Protein AF-A0A383F4S1-F1 (afdb_monomer)

Secondary structure (DSSP, 8-state):
----HHHHHHHHHHHHTS-GGG-BPTTSS-B--------HHHHHHH-HHHHHHGGGHHHHHHHHEEEEEEEEEE-SSHHHHHTTTGGGGSS--HHHHHHHHHHHHHHHHHHTTS--SEEEEEEEEPP-

pLDDT: mean 90.23, std 9.51, range [59.41, 97.88]

Sequence (128 aa):
MQYSKTQIQEVNKALALIPKQYRKRFKTLQLKNRFYGSGIIRMKLADPSECVDSKSILPSLHTHFTTIVEKPYGGNILMNVLKDISHHFIELNTTKEKILNNLFLFEDNYLKSNSSDFVFGIYEKRDL

Radius of gyration: 17.66 Å; Cα contacts (8 Å, |Δi|>4): 131; chains: 1; bounding box: 44×25×52 Å

Foldseek 3Di:
DDADPVLQVLLLVLLVLDPQVLQQFPPDNDGPNGDDDDDPVVVCVVDVPPPPCPVCVVVVLVVFWAWPDKDAPAPSHPCRSCVRRVVSPPDDDPVSVVSVVVSVVSRVVVVVPDGGPDMDTDTHGDDD

Structure (mmCIF, N/CA/C/O backbone):
data_AF-A0A383F4S1-F1
#
_entry.id   AF-A0A383F4S1-F1
#
loop_
_atom_site.group_PDB
_atom_site.id
_atom_site.type_symbol
_atom_site.label_atom_id
_atom_site.label_alt_id
_atom_site.label_comp_id
_atom_site.label_asym_id
_atom_site.label_entity_id
_atom_site.label_seq_id
_atom_site.pdbx_PDB_ins_code
_atom_site.Cartn_x
_atom_site.Cartn_y
_atom_site.Cartn_z
_atom_site.occupancy
_atom_site.B_iso_or_equiv
_atom_site.auth_seq_id
_atom_site.auth_comp_id
_atom_site.auth_asym_id
_atom_site.auth_atom_id
_atom_site.pdbx_PDB_model_num
ATOM 1 N N . MET A 1 1 ? 11.047 -4.719 2.012 1.00 66.50 1 MET A N 1
ATOM 2 C CA . MET A 1 1 ? 10.621 -3.693 1.037 1.00 66.50 1 MET A CA 1
ATOM 3 C C . MET A 1 1 ? 11.023 -2.313 1.522 1.00 66.50 1 MET A C 1
ATOM 5 O O . MET A 1 1 ? 10.795 -1.970 2.681 1.00 66.50 1 MET A O 1
ATOM 9 N N . GLN A 1 2 ? 11.668 -1.543 0.653 1.00 77.38 2 GLN A N 1
ATOM 10 C CA . GLN A 1 2 ? 11.954 -0.134 0.896 1.00 77.38 2 GLN A CA 1
ATOM 11 C C . GLN A 1 2 ? 10.744 0.686 0.442 1.00 77.38 2 GLN A C 1
ATOM 13 O O . GLN A 1 2 ? 10.286 0.499 -0.675 1.00 77.38 2 GLN A O 1
ATOM 18 N N . TYR A 1 3 ? 10.246 1.586 1.289 1.00 84.94 3 TYR A N 1
ATOM 19 C CA . TYR A 1 3 ? 9.085 2.421 0.970 1.00 84.94 3 TYR A CA 1
ATOM 20 C C . TYR A 1 3 ? 9.507 3.877 0.803 1.00 84.94 3 TYR A C 1
ATOM 22 O O . TYR A 1 3 ? 10.264 4.405 1.626 1.00 84.94 3 TYR A O 1
ATOM 30 N N . SER A 1 4 ? 9.004 4.545 -0.236 1.00 88.25 4 SER A N 1
ATOM 31 C CA . SER A 1 4 ? 9.187 5.991 -0.374 1.00 88.25 4 SER A CA 1
ATOM 32 C C . SER A 1 4 ? 8.353 6.740 0.675 1.00 88.25 4 SER A C 1
ATOM 34 O O . SER A 1 4 ? 7.339 6.241 1.171 1.00 88.25 4 SER A O 1
ATOM 36 N N . LYS A 1 5 ? 8.757 7.971 1.023 1.00 90.38 5 LYS A N 1
ATOM 37 C CA . LYS A 1 5 ? 7.971 8.812 1.946 1.00 90.38 5 LYS A CA 1
ATOM 38 C C . LYS A 1 5 ? 6.554 9.045 1.410 1.00 90.38 5 LYS A C 1
ATOM 40 O O . LYS A 1 5 ? 5.602 8.969 2.181 1.00 90.38 5 LYS A O 1
ATOM 45 N N . THR A 1 6 ? 6.431 9.265 0.102 1.00 92.31 6 THR A N 1
ATOM 46 C CA . THR A 1 6 ? 5.153 9.450 -0.595 1.00 92.31 6 THR A CA 1
ATOM 47 C C . THR A 1 6 ? 4.275 8.209 -0.470 1.00 92.31 6 THR A C 1
ATOM 49 O O . THR A 1 6 ? 3.137 8.309 -0.034 1.00 92.31 6 THR A O 1
ATOM 52 N N . GLN A 1 7 ? 4.817 7.018 -0.730 1.00 94.06 7 GLN A N 1
ATOM 53 C CA . GLN A 1 7 ? 4.068 5.765 -0.606 1.00 94.06 7 GLN A CA 1
ATOM 54 C C . GLN A 1 7 ? 3.568 5.530 0.826 1.00 94.06 7 GLN A C 1
ATOM 56 O O . GLN A 1 7 ? 2.415 5.161 1.028 1.00 94.06 7 GLN A O 1
ATOM 61 N N . ILE A 1 8 ? 4.389 5.811 1.846 1.00 94.81 8 ILE A N 1
ATOM 62 C CA . ILE A 1 8 ? 3.956 5.723 3.252 1.00 94.81 8 ILE A CA 1
ATOM 63 C C . ILE A 1 8 ? 2.793 6.687 3.534 1.00 94.81 8 ILE A C 1
ATOM 65 O O . ILE A 1 8 ? 1.870 6.341 4.276 1.00 94.81 8 ILE A O 1
ATOM 69 N N . GLN A 1 9 ? 2.822 7.900 2.978 1.00 95.81 9 GLN A N 1
ATOM 70 C CA . GLN A 1 9 ? 1.726 8.861 3.123 1.00 95.81 9 GLN A CA 1
ATOM 71 C C . GLN A 1 9 ? 0.446 8.350 2.453 1.00 95.81 9 GLN A C 1
ATOM 73 O O . GLN A 1 9 ? -0.606 8.372 3.090 1.00 95.81 9 GLN A O 1
ATOM 78 N N . GLU A 1 10 ? 0.539 7.822 1.233 1.00 97.00 10 GLU A N 1
ATOM 79 C CA . GLU A 1 10 ? -0.606 7.269 0.501 1.00 97.00 10 GLU A CA 1
ATOM 80 C C . GLU A 1 10 ? -1.209 6.040 1.197 1.00 97.00 10 GLU A C 1
ATOM 82 O O . GLU A 1 10 ? -2.426 5.968 1.367 1.00 97.00 10 GLU A O 1
ATOM 87 N N . VAL A 1 11 ? -0.383 5.139 1.744 1.00 96.94 11 VAL A N 1
ATOM 88 C CA . VAL A 1 11 ? -0.854 4.026 2.591 1.00 96.94 11 VAL A CA 1
ATOM 89 C C . VAL A 1 11 ? -1.653 4.541 3.788 1.00 96.94 11 VAL A C 1
ATOM 91 O O . VAL A 1 11 ? -2.702 3.993 4.126 1.00 96.94 11 VAL A O 1
ATOM 94 N N . ASN A 1 12 ? -1.178 5.597 4.450 1.00 97.44 12 ASN A N 1
ATOM 95 C CA . ASN A 1 12 ? -1.875 6.166 5.601 1.00 97.44 12 ASN A CA 1
ATOM 96 C C . ASN A 1 12 ? -3.182 6.877 5.213 1.00 97.44 12 ASN A C 1
ATOM 98 O O . ASN A 1 12 ? -4.153 6.786 5.966 1.00 97.44 12 ASN A O 1
ATOM 102 N N . LYS A 1 13 ? -3.235 7.534 4.046 1.00 97.56 13 LYS A N 1
ATOM 103 C CA . LYS A 1 13 ? -4.473 8.113 3.497 1.00 97.56 13 LYS A CA 1
ATOM 104 C C . LYS A 1 13 ? -5.501 7.024 3.197 1.00 97.56 13 LYS A C 1
ATOM 106 O O . LYS A 1 13 ? -6.629 7.118 3.671 1.00 97.56 13 LYS A O 1
ATOM 111 N N . ALA A 1 14 ? -5.096 5.957 2.512 1.00 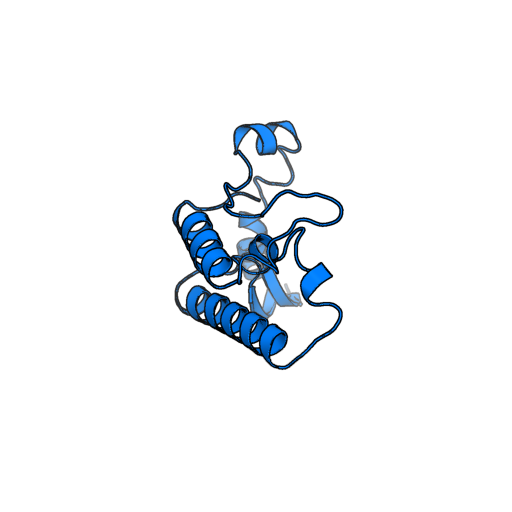97.12 14 ALA A N 1
ATOM 112 C CA . ALA A 1 14 ? -5.964 4.818 2.226 1.00 97.12 14 ALA A CA 1
ATOM 113 C C . ALA A 1 14 ? -6.457 4.129 3.514 1.00 97.12 14 ALA A C 1
ATOM 115 O O . ALA A 1 14 ? -7.640 3.832 3.654 1.00 97.12 14 ALA A O 1
ATOM 116 N N . LEU A 1 15 ? -5.587 3.955 4.516 1.00 97.12 15 LEU A N 1
ATOM 117 C CA . LEU A 1 15 ? -5.967 3.409 5.824 1.00 97.12 15 LEU A CA 1
ATOM 118 C C . LEU A 1 15 ? -7.030 4.263 6.539 1.00 97.12 15 LEU A C 1
ATOM 120 O O . LEU A 1 15 ? -7.874 3.719 7.252 1.00 97.12 15 LEU A O 1
ATOM 124 N N . ALA A 1 16 ? -7.010 5.586 6.360 1.00 96.44 16 ALA A N 1
ATOM 125 C CA . ALA A 1 16 ? -7.997 6.487 6.952 1.00 96.44 16 ALA A CA 1
ATOM 126 C C . ALA A 1 16 ? -9.403 6.334 6.342 1.00 96.44 16 ALA A C 1
ATOM 128 O O . ALA A 1 16 ? -10.379 6.643 7.026 1.00 96.44 16 ALA A O 1
ATOM 129 N N . LEU A 1 17 ? -9.518 5.799 5.118 1.00 95.44 17 LEU A N 1
ATOM 130 C CA . LEU A 1 17 ? -10.803 5.493 4.474 1.00 95.44 17 LEU A CA 1
ATOM 131 C C . LEU A 1 17 ? -11.550 4.345 5.166 1.00 95.44 17 LEU A C 1
ATOM 133 O O . LEU A 1 17 ? -12.762 4.208 5.007 1.00 95.44 17 LEU A O 1
ATOM 137 N N . ILE A 1 18 ? -10.844 3.517 5.941 1.00 96.69 18 ILE A N 1
ATOM 138 C CA . ILE A 1 18 ? -11.431 2.369 6.628 1.00 96.69 18 ILE A CA 1
ATOM 139 C C . ILE A 1 18 ? -12.015 2.819 7.982 1.00 96.69 18 ILE A C 1
ATOM 141 O O . ILE A 1 18 ? -11.283 3.334 8.844 1.00 96.69 18 ILE A O 1
ATOM 145 N N . PRO A 1 19 ? -13.313 2.579 8.249 1.00 95.75 19 PRO A N 1
ATOM 146 C CA . PRO A 1 19 ? -13.913 2.823 9.557 1.00 95.75 19 PRO A CA 1
ATOM 147 C C . PRO A 1 19 ? -13.143 2.132 10.687 1.00 95.75 19 PRO A C 1
ATOM 149 O O . PRO A 1 19 ? -12.654 1.014 10.530 1.00 95.75 19 PRO A O 1
ATOM 152 N N . LYS A 1 20 ? -13.050 2.777 11.859 1.00 94.81 20 LYS A N 1
ATOM 153 C CA . LYS A 1 20 ? -12.260 2.269 13.002 1.00 94.81 20 LYS A CA 1
ATOM 154 C C . LYS A 1 20 ? -12.623 0.831 13.393 1.00 94.81 20 LYS A C 1
ATOM 156 O O . LYS A 1 20 ? -11.729 0.060 13.731 1.00 94.81 20 LYS A O 1
ATOM 161 N N . GLN A 1 21 ? -13.901 0.459 13.287 1.00 93.62 21 GLN A N 1
ATOM 162 C CA . GLN A 1 21 ? -14.384 -0.891 13.600 1.00 93.62 21 GLN A CA 1
ATOM 163 C C . GLN A 1 21 ? -13.731 -1.991 12.746 1.00 93.62 21 GLN A C 1
ATOM 165 O O . GLN A 1 21 ? -13.522 -3.091 13.243 1.00 93.62 21 GLN A O 1
ATOM 170 N N . TYR A 1 22 ? -13.315 -1.674 11.514 1.00 95.75 22 TYR A N 1
ATOM 171 C CA . TYR A 1 22 ? -12.642 -2.603 10.596 1.00 95.75 22 TYR A CA 1
ATOM 172 C C . TYR A 1 22 ? -11.113 -2.434 10.578 1.00 95.75 22 TYR A C 1
ATOM 174 O O . TYR A 1 22 ? -10.432 -2.954 9.699 1.00 95.75 22 TYR A O 1
ATOM 182 N N . ARG A 1 23 ? -10.547 -1.692 11.542 1.00 95.50 23 ARG A N 1
ATOM 18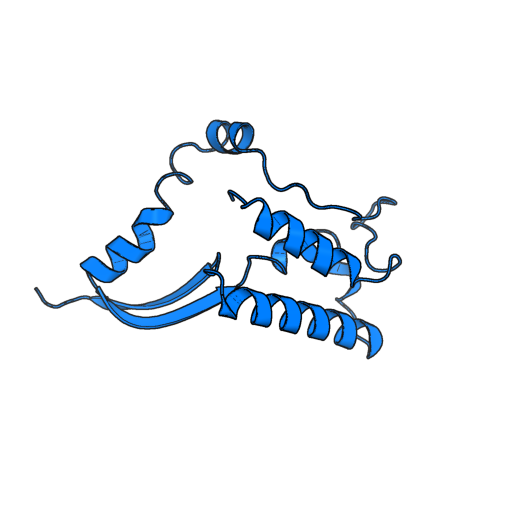3 C CA . ARG A 1 23 ? -9.093 -1.492 11.696 1.00 95.50 23 ARG A CA 1
ATOM 184 C C . ARG A 1 23 ? -8.506 -2.195 12.916 1.00 95.50 23 ARG A C 1
ATOM 186 O O . ARG A 1 23 ? -7.338 -1.979 13.241 1.00 95.50 23 ARG A O 1
ATOM 193 N N . LYS A 1 24 ? -9.284 -3.031 13.605 1.00 96.06 24 LYS A N 1
ATOM 194 C CA . LYS A 1 24 ? -8.786 -3.846 14.721 1.00 96.06 24 LYS A CA 1
ATOM 195 C C . LYS A 1 24 ? -7.848 -4.921 14.185 1.00 96.06 24 LYS A C 1
ATOM 197 O O . LYS A 1 24 ? -8.221 -5.654 13.277 1.00 96.06 24 LYS A O 1
ATOM 202 N N . ARG A 1 25 ? -6.634 -5.007 14.726 1.00 94.31 25 ARG A N 1
ATOM 203 C CA . ARG A 1 25 ? -5.652 -6.025 14.337 1.00 94.31 25 ARG A CA 1
ATOM 204 C C . ARG A 1 25 ? -6.102 -7.403 14.813 1.00 94.31 25 ARG A C 1
ATOM 206 O O . ARG A 1 25 ? -6.652 -7.535 15.908 1.00 94.31 25 ARG A O 1
ATOM 213 N N . PHE A 1 26 ? -5.829 -8.425 14.008 1.00 91.19 26 PHE A N 1
ATOM 214 C CA . PHE A 1 26 ? -6.250 -9.794 14.295 1.00 91.19 26 PHE A CA 1
ATOM 215 C C . PHE A 1 26 ? -5.795 -10.240 15.691 1.00 91.19 26 PHE A C 1
ATOM 217 O O . PHE A 1 26 ? -4.639 -10.038 16.057 1.00 91.19 26 PHE A O 1
ATOM 224 N N . LYS A 1 27 ? -6.714 -10.817 16.475 1.00 90.44 27 LYS A N 1
ATOM 225 C CA . LYS A 1 27 ? -6.477 -11.318 17.846 1.00 90.44 27 LYS A CA 1
ATOM 226 C C . LYS A 1 27 ? -5.917 -10.299 18.857 1.00 90.44 27 LYS A C 1
ATOM 228 O O . LYS A 1 27 ? -5.444 -10.700 19.914 1.00 90.44 27 LYS A O 1
ATOM 233 N N . THR A 1 28 ? -6.001 -8.992 18.599 1.00 90.50 28 THR A N 1
ATOM 234 C CA . THR A 1 28 ? -5.575 -7.964 19.570 1.00 90.50 28 THR A CA 1
ATOM 235 C C . THR A 1 28 ? -6.634 -6.877 19.745 1.00 90.50 28 THR A C 1
ATOM 237 O O . THR A 1 28 ? -7.557 -6.755 18.944 1.00 90.50 28 THR A O 1
ATOM 240 N N . LEU A 1 29 ? -6.505 -6.054 20.788 1.00 88.44 29 LEU A N 1
ATOM 241 C CA . LEU A 1 29 ? -7.320 -4.844 20.982 1.00 88.44 29 LEU A CA 1
ATOM 242 C C . LEU A 1 29 ? -6.741 -3.614 20.262 1.00 88.44 29 LEU A C 1
ATOM 244 O O . LEU A 1 29 ? -7.304 -2.525 20.337 1.00 88.44 29 LEU A O 1
ATOM 248 N N . GLN A 1 30 ? -5.617 -3.772 19.560 1.00 93.12 30 GLN A N 1
ATOM 249 C CA . GLN A 1 30 ? -4.902 -2.662 18.948 1.00 93.12 30 GLN A CA 1
ATOM 250 C C . GLN A 1 30 ? -5.517 -2.283 17.600 1.00 93.12 30 GLN A C 1
ATOM 252 O O . GLN A 1 30 ? -5.718 -3.124 16.721 1.00 93.12 30 GLN A O 1
ATOM 257 N N . LEU A 1 31 ? -5.763 -0.986 17.414 1.00 93.94 31 LEU A N 1
ATOM 258 C CA . LEU A 1 31 ? -6.184 -0.432 16.133 1.00 93.94 31 LEU A CA 1
ATOM 259 C C . LEU A 1 31 ? -4.974 -0.131 15.247 1.00 93.94 31 LEU A C 1
ATOM 261 O O . LEU A 1 31 ? -3.967 0.434 15.680 1.00 93.94 31 LEU A O 1
ATOM 265 N N . LYS A 1 32 ? -5.097 -0.450 13.964 1.00 94.44 32 LYS A N 1
ATOM 266 C CA . LYS A 1 32 ? -4.148 -0.041 12.937 1.00 94.44 32 LYS A CA 1
ATOM 267 C C . LYS A 1 32 ? -4.444 1.400 12.519 1.00 94.44 32 LYS A C 1
ATOM 269 O O . LYS A 1 32 ? -5.219 1.652 11.604 1.00 94.44 32 LYS A O 1
ATOM 274 N N . ASN A 1 33 ? -3.831 2.353 13.216 1.00 92.00 33 ASN A N 1
ATOM 275 C CA . ASN A 1 33 ? -4.024 3.782 12.946 1.00 92.00 33 ASN A CA 1
ATOM 276 C C . ASN A 1 33 ? -2.989 4.370 11.984 1.00 92.00 33 ASN A C 1
ATOM 278 O O . ASN A 1 33 ? -3.269 5.381 11.348 1.00 92.00 33 ASN A O 1
ATOM 282 N N . ARG A 1 34 ? -1.801 3.760 11.896 1.00 94.06 34 ARG A N 1
ATOM 283 C CA . ARG A 1 34 ? -0.688 4.277 11.098 1.00 94.06 34 ARG A CA 1
ATOM 284 C C . ARG A 1 34 ? 0.230 3.162 10.602 1.00 94.06 34 ARG A C 1
ATOM 286 O O . ARG A 1 34 ? 0.406 2.142 11.270 1.00 94.06 34 ARG A O 1
ATOM 293 N N . PHE A 1 35 ? 0.824 3.392 9.441 1.00 93.69 35 PHE A N 1
ATOM 294 C CA . PHE A 1 35 ? 1.879 2.606 8.818 1.00 93.69 35 PHE A CA 1
ATOM 295 C C . PHE A 1 35 ? 3.161 3.442 8.722 1.00 93.69 35 PHE A C 1
ATOM 297 O O . PHE A 1 35 ? 3.106 4.628 8.390 1.00 93.69 35 PHE A O 1
ATOM 304 N N . TYR A 1 36 ? 4.305 2.819 9.014 1.00 89.88 36 TYR A N 1
ATOM 305 C CA . TYR A 1 36 ? 5.615 3.482 9.077 1.00 89.88 36 TYR A CA 1
ATOM 306 C C . TYR A 1 36 ? 6.650 2.901 8.098 1.00 89.88 36 TYR A C 1
ATOM 308 O O . TYR A 1 36 ? 7.726 3.473 7.955 1.00 89.88 36 TYR A O 1
ATOM 316 N N . GLY A 1 37 ? 6.342 1.792 7.414 1.00 85.31 37 GLY A N 1
ATOM 317 C CA . GLY A 1 37 ? 7.308 1.068 6.582 1.00 85.31 37 GLY A CA 1
ATOM 318 C C . GLY A 1 37 ? 8.391 0.331 7.383 1.00 85.31 37 GLY A C 1
ATOM 319 O O . GLY A 1 37 ? 8.500 0.460 8.603 1.00 85.31 37 GLY A O 1
ATOM 320 N N . SER A 1 38 ? 9.189 -0.489 6.696 1.00 80.12 38 SER A N 1
ATOM 321 C CA . SER A 1 38 ? 10.389 -1.114 7.268 1.00 80.12 38 SER A CA 1
ATOM 322 C C . SER A 1 38 ? 11.560 -0.132 7.299 1.00 80.12 38 SER A C 1
ATOM 324 O O . SER A 1 38 ? 11.843 0.540 6.310 1.00 80.12 38 SER A O 1
ATOM 326 N N . GLY A 1 39 ? 12.277 -0.085 8.424 1.00 78.62 39 GLY A N 1
ATOM 327 C CA . GLY A 1 39 ? 13.513 0.687 8.538 1.00 78.62 39 GLY A CA 1
ATOM 328 C C . GLY A 1 39 ? 14.632 0.087 7.683 1.00 78.62 39 GLY A C 1
ATOM 329 O O . GLY A 1 39 ? 14.885 -1.116 7.747 1.00 78.62 39 GLY A O 1
ATOM 330 N N . ILE A 1 40 ? 15.325 0.934 6.916 1.00 72.06 40 ILE A N 1
ATOM 331 C CA . ILE A 1 40 ? 16.381 0.524 5.972 1.00 72.06 40 ILE A CA 1
ATOM 332 C C . ILE A 1 40 ? 17.505 -0.251 6.677 1.00 72.06 40 ILE A C 1
ATOM 334 O O . ILE A 1 40 ? 17.967 -1.257 6.150 1.00 72.06 40 ILE A O 1
ATOM 338 N N . ILE A 1 41 ? 17.907 0.172 7.882 1.00 74.50 41 ILE A N 1
ATOM 339 C CA . ILE A 1 41 ? 18.966 -0.489 8.666 1.00 74.50 41 ILE A CA 1
ATOM 340 C C . ILE A 1 41 ? 18.583 -1.940 8.976 1.00 74.50 41 ILE A C 1
ATOM 342 O O . ILE A 1 41 ? 19.353 -2.856 8.707 1.00 74.50 41 ILE A O 1
ATOM 346 N N . ARG A 1 42 ? 17.361 -2.159 9.477 1.00 75.94 42 ARG A N 1
ATOM 347 C CA . ARG A 1 42 ? 16.861 -3.501 9.802 1.00 75.94 42 ARG A CA 1
ATOM 348 C C . ARG A 1 42 ? 16.798 -4.395 8.566 1.00 75.94 42 ARG A C 1
ATOM 350 O O . ARG A 1 42 ? 17.072 -5.580 8.667 1.00 75.94 42 ARG A O 1
ATOM 357 N N . MET A 1 43 ? 16.442 -3.825 7.417 1.00 75.19 43 MET A N 1
ATOM 358 C CA . MET A 1 43 ? 16.363 -4.566 6.161 1.00 75.19 43 MET A CA 1
ATOM 359 C C . MET A 1 43 ? 17.753 -4.996 5.673 1.00 75.19 43 MET A C 1
ATOM 361 O O . MET A 1 43 ? 17.938 -6.163 5.360 1.00 75.19 43 MET A O 1
ATOM 365 N N . LYS A 1 44 ? 18.741 -4.089 5.704 1.00 73.06 44 LYS A N 1
ATOM 366 C CA . LYS A 1 44 ? 20.134 -4.397 5.336 1.00 73.06 44 LYS A CA 1
ATOM 367 C C . LYS A 1 44 ? 20.785 -5.435 6.252 1.00 73.06 44 LYS A C 1
ATOM 369 O O . LYS A 1 44 ? 21.594 -6.217 5.782 1.00 73.06 44 LYS A O 1
ATOM 374 N N . LEU A 1 45 ? 20.455 -5.424 7.545 1.00 76.62 45 LEU A N 1
ATOM 375 C CA . LEU A 1 45 ? 20.969 -6.407 8.506 1.00 76.62 45 LEU A CA 1
ATOM 376 C C . LEU A 1 45 ? 20.326 -7.787 8.344 1.00 76.62 45 LEU A C 1
ATOM 378 O O . LEU A 1 45 ? 20.969 -8.785 8.640 1.00 76.62 45 LEU A O 1
ATOM 382 N N . ALA A 1 46 ? 19.057 -7.835 7.932 1.00 73.56 46 ALA A N 1
ATOM 383 C CA . ALA A 1 46 ? 18.325 -9.088 7.790 1.00 73.56 46 ALA A CA 1
ATOM 384 C C . ALA A 1 46 ? 18.707 -9.843 6.512 1.00 73.56 46 ALA A C 1
ATOM 386 O O . ALA A 1 46 ? 18.818 -11.061 6.562 1.00 73.56 46 ALA A O 1
ATOM 387 N N . ASP A 1 47 ? 18.893 -9.128 5.396 1.00 65.00 47 ASP A N 1
ATOM 388 C CA . ASP A 1 47 ? 19.264 -9.724 4.109 1.00 65.00 47 ASP A CA 1
ATOM 389 C C . ASP A 1 47 ? 19.853 -8.664 3.148 1.00 65.00 47 ASP A C 1
ATOM 391 O O . ASP A 1 47 ? 19.115 -7.965 2.437 1.00 65.00 47 ASP A O 1
ATOM 395 N N . PRO A 1 48 ? 21.183 -8.462 3.160 1.00 63.75 48 PRO A N 1
ATOM 396 C CA . PRO A 1 48 ? 21.839 -7.463 2.322 1.00 63.75 48 PRO A CA 1
ATOM 397 C C . PRO A 1 48 ? 21.900 -7.847 0.835 1.00 63.75 48 PRO A C 1
ATOM 399 O O . PRO A 1 48 ? 21.996 -6.942 0.007 1.00 63.75 48 PRO A O 1
ATOM 402 N N . SER A 1 49 ? 21.848 -9.138 0.484 1.00 63.03 49 SER A N 1
ATOM 403 C CA . SER A 1 49 ? 22.029 -9.619 -0.894 1.00 63.03 49 SER A CA 1
ATOM 404 C C . SER A 1 49 ? 20.749 -9.586 -1.730 1.00 63.03 49 SER A C 1
ATOM 406 O O . SER A 1 49 ? 20.811 -9.156 -2.878 1.00 63.03 49 SER A O 1
ATOM 408 N N . GLU A 1 50 ? 19.582 -9.955 -1.184 1.00 59.41 50 GLU A N 1
ATOM 409 C CA . GLU A 1 50 ? 18.350 -10.028 -1.995 1.00 59.41 50 GLU A CA 1
ATOM 410 C C . GLU A 1 50 ? 17.732 -8.652 -2.295 1.00 59.41 50 GLU A C 1
ATOM 412 O O . GLU A 1 50 ? 17.103 -8.438 -3.333 1.00 59.41 50 GLU A O 1
ATOM 417 N N . CYS A 1 51 ? 17.897 -7.673 -1.400 1.00 60.66 51 CYS A N 1
ATOM 418 C CA . CYS A 1 51 ? 17.163 -6.411 -1.515 1.00 60.66 51 CYS A CA 1
ATOM 419 C C . CYS A 1 51 ? 17.845 -5.370 -2.421 1.00 60.66 51 CYS A C 1
ATOM 421 O O . CYS A 1 51 ? 17.182 -4.456 -2.918 1.00 60.66 51 CYS A O 1
ATOM 423 N N . VAL A 1 52 ? 19.157 -5.488 -2.643 1.00 61.00 52 VAL A N 1
ATOM 424 C CA . VAL A 1 52 ? 19.939 -4.480 -3.378 1.00 61.00 52 VAL A CA 1
ATOM 425 C C . VAL A 1 52 ? 19.795 -4.632 -4.893 1.00 61.00 52 VAL A C 1
ATOM 427 O O . VAL A 1 52 ? 19.729 -3.613 -5.579 1.00 61.00 52 VAL A O 1
ATOM 430 N N . ASP A 1 53 ? 19.656 -5.858 -5.405 1.00 71.12 53 ASP A N 1
ATOM 431 C CA . ASP A 1 53 ? 19.661 -6.113 -6.854 1.00 71.12 53 ASP A CA 1
ATOM 432 C C . ASP A 1 53 ? 18.266 -6.277 -7.484 1.00 71.12 53 ASP A C 1
ATOM 434 O O . ASP A 1 53 ? 18.122 -6.340 -8.697 1.00 71.12 53 ASP A O 1
ATOM 438 N N . SER A 1 54 ? 17.187 -6.236 -6.695 1.00 76.19 54 SER A N 1
ATOM 439 C CA . SER A 1 54 ? 15.815 -6.310 -7.240 1.00 76.19 54 SER A CA 1
ATOM 440 C C . SER A 1 54 ? 15.508 -5.258 -8.323 1.00 76.19 54 SER A C 1
ATOM 442 O O . SER A 1 54 ? 14.680 -5.484 -9.204 1.00 76.19 54 SER A O 1
ATOM 444 N N . LYS A 1 55 ? 16.207 -4.116 -8.299 1.00 82.00 55 LYS A N 1
ATOM 445 C CA . LYS A 1 55 ? 16.075 -3.043 -9.296 1.00 82.00 55 LYS A CA 1
ATOM 446 C C . LYS A 1 55 ? 16.644 -3.403 -10.669 1.00 82.00 55 LYS A C 1
ATOM 448 O O . LYS A 1 55 ? 16.238 -2.777 -11.643 1.00 82.00 55 LYS A O 1
ATOM 453 N N . SER A 1 56 ? 17.576 -4.353 -10.759 1.00 87.19 56 SER A N 1
ATOM 454 C CA . SER A 1 56 ? 18.186 -4.756 -12.032 1.00 87.19 56 SER A CA 1
ATOM 455 C C . SER A 1 56 ? 17.350 -5.791 -12.787 1.00 87.19 56 SER A C 1
ATOM 457 O O . SER A 1 56 ? 17.567 -5.973 -13.985 1.00 87.19 56 SER A O 1
ATOM 459 N N . ILE A 1 57 ? 16.363 -6.415 -12.131 1.00 89.06 57 ILE A N 1
ATOM 460 C CA . ILE A 1 57 ? 15.541 -7.491 -12.702 1.00 89.06 57 ILE A CA 1
ATOM 461 C C . ILE A 1 57 ? 14.837 -7.033 -13.984 1.00 89.06 57 ILE A C 1
ATOM 463 O O . ILE A 1 57 ? 15.037 -7.641 -15.032 1.00 89.06 57 ILE A O 1
ATOM 467 N N . LEU A 1 58 ? 14.048 -5.951 -13.930 1.00 91.38 58 LEU A N 1
ATOM 468 C CA . LEU A 1 58 ? 13.313 -5.462 -15.107 1.00 91.38 58 LEU A CA 1
ATOM 469 C C . LEU A 1 58 ? 14.255 -5.004 -16.238 1.00 91.38 58 LEU A C 1
ATOM 471 O O . LEU A 1 58 ? 14.091 -5.496 -17.353 1.00 91.38 58 LEU A O 1
ATOM 475 N N . PRO A 1 59 ? 15.290 -4.171 -15.987 1.00 92.06 59 PRO A N 1
ATOM 476 C CA . PRO A 1 59 ? 16.282 -3.847 -17.013 1.00 92.06 59 PRO A CA 1
ATOM 477 C C . PRO A 1 59 ? 16.940 -5.078 -17.651 1.00 92.06 59 PRO A C 1
ATOM 479 O O . PRO A 1 59 ? 17.124 -5.120 -18.867 1.00 92.06 59 PRO A O 1
ATOM 482 N N . SER A 1 60 ? 17.273 -6.096 -16.853 1.00 92.19 60 SER A N 1
ATOM 483 C CA . SER A 1 60 ? 17.892 -7.330 -17.350 1.00 92.19 60 SER A CA 1
ATOM 484 C C . SER A 1 60 ? 16.920 -8.135 -18.211 1.00 92.19 60 SER A C 1
ATOM 486 O O . SER A 1 60 ? 17.292 -8.597 -19.290 1.00 92.19 60 SER A O 1
ATOM 488 N N . LEU A 1 61 ? 15.653 -8.245 -17.796 1.00 93.44 61 LEU A N 1
ATOM 489 C CA . LEU A 1 61 ? 14.604 -8.873 -18.601 1.00 93.44 61 LEU A CA 1
ATOM 490 C C . LEU A 1 61 ? 14.432 -8.148 -19.941 1.00 93.44 61 LEU A C 1
ATOM 492 O O . LEU A 1 61 ? 14.451 -8.792 -20.985 1.00 93.44 61 LEU A O 1
ATOM 496 N N . HIS A 1 62 ? 14.370 -6.815 -19.942 1.00 93.69 62 HIS A N 1
ATOM 497 C CA . HIS A 1 62 ? 14.251 -6.016 -21.172 1.00 93.69 62 HIS A CA 1
ATOM 498 C C . HIS A 1 62 ? 15.494 -6.099 -22.067 1.00 93.69 62 HIS A C 1
ATOM 500 O O . HIS A 1 62 ? 15.396 -5.945 -23.288 1.00 93.69 62 HIS A O 1
ATOM 506 N N . THR A 1 63 ? 16.665 -6.358 -21.483 1.00 94.00 63 THR A N 1
ATOM 507 C CA . THR A 1 63 ? 17.921 -6.521 -22.226 1.00 94.00 63 THR A CA 1
ATOM 508 C C . THR A 1 63 ? 17.990 -7.873 -22.933 1.00 94.00 63 THR A C 1
ATOM 510 O O . THR A 1 63 ? 18.408 -7.932 -24.088 1.00 94.00 63 THR A O 1
ATOM 513 N N . HIS A 1 64 ? 17.560 -8.952 -22.276 1.00 93.38 64 HIS A N 1
ATOM 514 C CA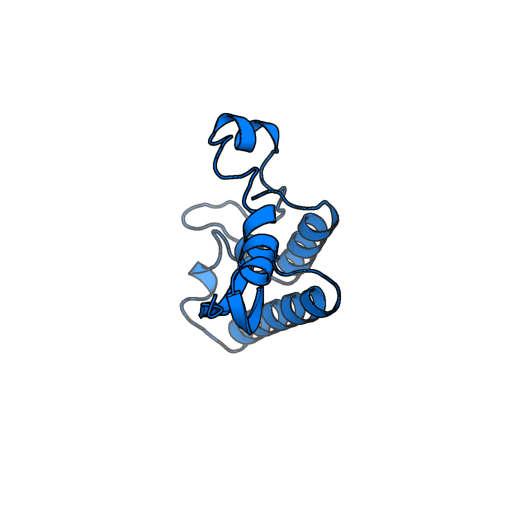 . HIS A 1 64 ? 17.764 -10.320 -22.766 1.00 93.38 64 HIS A CA 1
ATOM 515 C C . HIS A 1 64 ? 16.519 -10.975 -23.385 1.00 93.38 64 HIS A C 1
ATOM 517 O O . HIS A 1 64 ? 16.646 -11.980 -24.083 1.00 93.38 64 HIS A O 1
ATOM 523 N N . PHE A 1 65 ? 15.327 -10.417 -23.166 1.00 95.56 65 PHE A N 1
ATOM 524 C CA . PHE A 1 65 ? 14.064 -11.002 -23.610 1.00 95.56 65 PHE A CA 1
ATOM 525 C C . PHE A 1 65 ? 13.205 -10.004 -24.390 1.00 95.56 65 PHE A C 1
ATOM 527 O O . PHE A 1 65 ? 13.327 -8.783 -24.266 1.00 95.56 65 PHE A O 1
ATOM 534 N N . THR A 1 66 ? 12.309 -10.535 -25.213 1.00 95.12 66 THR A N 1
ATOM 535 C CA . THR A 1 66 ? 11.242 -9.775 -25.861 1.00 95.12 66 THR A CA 1
ATOM 536 C C . THR A 1 66 ? 10.025 -9.754 -24.943 1.00 95.12 66 THR A C 1
ATOM 538 O O . THR A 1 66 ? 9.530 -10.799 -24.524 1.00 95.12 66 THR A O 1
ATOM 541 N N . THR A 1 67 ? 9.538 -8.561 -24.607 1.00 95.81 67 THR A N 1
ATOM 542 C CA . THR A 1 67 ? 8.350 -8.391 -23.761 1.00 95.81 67 THR A CA 1
ATOM 543 C C . THR A 1 67 ? 7.084 -8.665 -24.573 1.00 95.81 67 THR A C 1
ATOM 545 O O . THR A 1 67 ? 6.753 -7.888 -25.465 1.00 95.81 67 THR A O 1
ATOM 548 N N . ILE A 1 68 ? 6.358 -9.740 -24.250 1.00 96.25 68 ILE A N 1
ATOM 549 C CA . ILE A 1 68 ? 5.043 -10.038 -24.849 1.00 96.25 68 ILE A CA 1
ATOM 550 C C . ILE A 1 68 ? 3.953 -9.287 -24.078 1.00 96.25 68 ILE A C 1
ATOM 552 O O . ILE A 1 68 ? 3.098 -8.620 -24.658 1.00 96.25 68 ILE A O 1
ATOM 556 N N . VAL A 1 69 ? 3.984 -9.393 -22.749 1.00 96.12 69 VAL A N 1
ATOM 557 C CA . VAL A 1 69 ? 3.065 -8.704 -21.839 1.00 96.12 69 VAL A CA 1
ATOM 558 C C . VAL A 1 69 ? 3.870 -8.210 -20.655 1.00 96.12 69 VAL A C 1
ATOM 560 O O . VAL A 1 69 ? 4.607 -8.980 -20.057 1.00 96.12 69 VAL A O 1
ATOM 563 N N . GLU A 1 70 ? 3.683 -6.957 -20.265 1.00 95.19 70 GLU A N 1
ATOM 564 C CA . GLU A 1 70 ? 4.131 -6.446 -18.974 1.00 95.19 70 GLU A CA 1
ATOM 565 C C . GLU A 1 70 ? 3.045 -5.516 -18.440 1.00 95.19 70 GLU A C 1
ATOM 567 O O . GLU A 1 70 ? 2.611 -4.592 -19.131 1.00 95.19 70 GLU A O 1
ATOM 572 N N . LYS A 1 71 ? 2.534 -5.799 -17.240 1.00 92.62 71 LYS A N 1
ATOM 573 C CA . LYS A 1 71 ? 1.476 -5.008 -16.609 1.00 92.62 71 LYS A CA 1
ATOM 574 C C . LYS A 1 71 ? 1.793 -4.736 -15.141 1.00 92.62 71 LYS A C 1
ATOM 576 O O . LYS A 1 71 ? 2.201 -5.659 -14.427 1.00 92.62 71 LYS A O 1
ATOM 581 N N . PRO A 1 72 ? 1.563 -3.500 -14.660 1.00 91.06 72 PRO A N 1
ATOM 582 C CA . PRO A 1 72 ? 1.646 -3.209 -13.237 1.00 91.06 72 PRO A CA 1
ATOM 583 C C . PRO A 1 72 ? 0.595 -4.035 -12.486 1.00 91.06 72 PRO A C 1
ATOM 585 O O . PRO A 1 72 ? -0.563 -4.087 -12.897 1.00 91.06 72 PRO A O 1
ATOM 588 N N . TYR A 1 73 ? 1.005 -4.687 -11.399 1.00 90.38 73 TYR A N 1
ATOM 589 C CA . TYR A 1 73 ? 0.133 -5.525 -10.565 1.00 90.38 73 TYR A CA 1
ATOM 590 C C . TYR A 1 73 ? -0.251 -4.859 -9.227 1.00 90.38 73 TYR A C 1
ATOM 592 O O . TYR A 1 73 ? -1.028 -5.404 -8.450 1.00 90.38 73 TYR A O 1
ATOM 600 N N . GLY A 1 74 ? 0.281 -3.672 -8.943 1.00 91.44 74 GLY A N 1
ATOM 601 C CA . GLY A 1 74 ? 0.084 -2.951 -7.690 1.00 91.44 74 GLY A CA 1
ATOM 602 C C . GLY A 1 74 ? 0.964 -3.465 -6.555 1.00 91.44 74 GLY A C 1
ATOM 603 O O . GLY A 1 74 ? 2.130 -3.819 -6.745 1.00 91.44 74 GLY A O 1
ATOM 604 N N . GLY A 1 75 ? 0.404 -3.459 -5.344 1.00 91.56 75 GLY A N 1
ATOM 605 C CA . GLY A 1 75 ? 1.104 -3.829 -4.110 1.00 91.56 75 GLY A CA 1
ATOM 606 C C . GLY A 1 75 ? 1.688 -2.651 -3.338 1.00 91.56 75 GLY A C 1
ATOM 607 O O . GLY A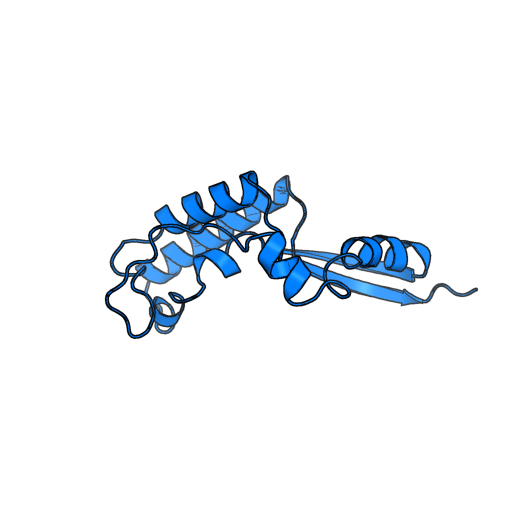 1 75 ? 2.116 -2.822 -2.193 1.00 91.56 75 GLY A O 1
ATOM 608 N N . ASN A 1 76 ? 1.636 -1.449 -3.911 1.00 94.38 76 ASN A N 1
ATOM 609 C CA . ASN A 1 76 ? 2.181 -0.256 -3.285 1.00 94.38 76 ASN A CA 1
ATOM 610 C C . ASN A 1 76 ? 1.423 0.115 -2.001 1.00 94.38 76 ASN A C 1
ATOM 612 O O . ASN A 1 76 ? 2.026 0.560 -1.018 1.00 94.38 76 ASN A O 1
ATOM 616 N N . ILE A 1 77 ? 0.100 -0.060 -2.009 1.00 95.88 77 ILE A N 1
ATOM 617 C CA . ILE A 1 77 ? -0.820 0.454 -0.999 1.00 95.88 77 ILE A CA 1
ATOM 618 C C . ILE A 1 77 ? -1.608 -0.683 -0.358 1.00 95.88 77 ILE A C 1
ATOM 620 O O . ILE A 1 77 ? -1.523 -0.864 0.861 1.00 95.88 77 ILE A O 1
ATOM 624 N N . LEU A 1 78 ? -2.359 -1.458 -1.147 1.00 95.81 78 LEU A N 1
ATOM 625 C CA . LEU A 1 78 ? -3.386 -2.374 -0.632 1.00 95.81 78 LEU A CA 1
ATOM 626 C C . LEU A 1 78 ? -2.828 -3.403 0.342 1.00 95.81 78 LEU A C 1
ATOM 628 O O . LEU A 1 78 ? -3.361 -3.576 1.441 1.00 95.81 78 LEU A O 1
ATOM 632 N N . MET A 1 79 ? -1.716 -4.038 -0.028 1.00 93.50 79 MET A N 1
ATOM 633 C CA . MET A 1 79 ? -1.045 -5.033 0.805 1.00 93.50 79 MET A CA 1
ATOM 634 C C . MET A 1 79 ? -0.700 -4.447 2.179 1.00 93.50 79 MET A C 1
ATOM 636 O O . MET A 1 79 ? -0.989 -5.049 3.215 1.00 93.50 79 MET A O 1
ATOM 640 N N . ASN A 1 80 ? -0.146 -3.232 2.207 1.00 94.88 80 ASN A N 1
ATOM 641 C CA . ASN A 1 80 ? 0.231 -2.560 3.444 1.00 94.88 80 ASN A CA 1
ATOM 642 C C . ASN A 1 80 ? -0.972 -2.057 4.236 1.00 94.88 80 ASN A C 1
ATOM 644 O O . ASN A 1 80 ? -0.909 -2.072 5.463 1.00 94.88 80 ASN A O 1
ATOM 648 N N . VAL A 1 81 ? -2.062 -1.646 3.586 1.00 96.44 81 VAL A N 1
ATOM 649 C CA . VAL A 1 81 ? -3.304 -1.212 4.244 1.00 96.44 81 VAL A CA 1
ATOM 650 C C . VAL A 1 81 ? -4.020 -2.393 4.892 1.00 96.44 81 VAL A C 1
ATOM 652 O O . VAL A 1 81 ? -4.334 -2.328 6.082 1.00 96.44 81 VAL A O 1
ATOM 655 N N . LEU A 1 82 ? -4.205 -3.496 4.167 1.00 96.19 82 LEU A N 1
ATOM 656 C CA . LEU A 1 82 ? -4.998 -4.645 4.610 1.00 96.19 82 LEU A CA 1
ATOM 657 C C . LEU A 1 82 ? -4.234 -5.612 5.520 1.00 96.19 82 LEU A C 1
ATOM 659 O O . LEU A 1 82 ? -4.860 -6.389 6.244 1.00 96.19 82 LEU A O 1
ATOM 663 N N . LYS A 1 83 ? -2.896 -5.536 5.565 1.00 94.06 83 LYS A N 1
ATOM 664 C CA . LYS A 1 83 ? -2.082 -6.343 6.486 1.00 94.06 83 LYS A CA 1
ATOM 665 C C . LYS A 1 83 ? -2.624 -6.286 7.922 1.00 94.06 83 LYS A C 1
ATOM 667 O O . LYS A 1 83 ? -2.862 -5.201 8.452 1.00 94.06 83 LYS A O 1
ATOM 672 N N . ASP A 1 84 ? -2.794 -7.439 8.559 1.00 93.50 84 ASP A N 1
ATOM 673 C CA . ASP A 1 84 ? -3.313 -7.612 9.928 1.00 93.50 84 ASP A CA 1
ATOM 674 C C . ASP A 1 84 ? -4.801 -7.256 10.142 1.00 93.50 84 ASP A C 1
ATOM 676 O O . ASP A 1 84 ? -5.326 -7.520 11.226 1.00 93.50 84 ASP A 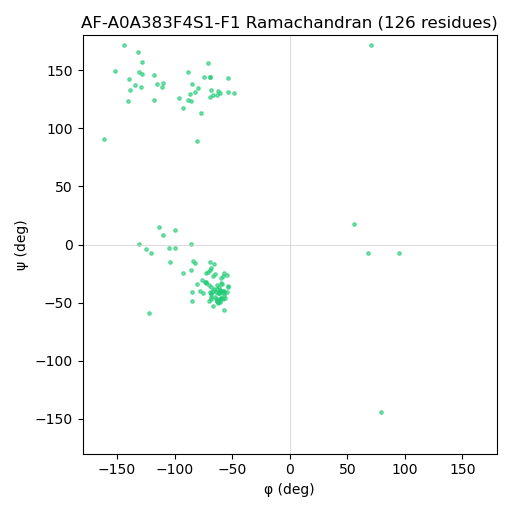O 1
ATOM 680 N N . ILE A 1 85 ? -5.495 -6.684 9.148 1.00 96.19 85 ILE A N 1
ATOM 681 C CA . ILE A 1 85 ? -6.910 -6.266 9.243 1.00 96.19 85 ILE A CA 1
ATOM 682 C C . ILE A 1 85 ? -7.811 -6.883 8.159 1.00 96.19 85 ILE A C 1
ATOM 684 O O . ILE A 1 85 ? -9.024 -6.715 8.211 1.00 96.19 85 ILE A O 1
ATOM 688 N N . SER A 1 86 ? -7.253 -7.643 7.212 1.00 96.06 86 SER A N 1
ATOM 689 C CA . SER A 1 86 ? -7.994 -8.304 6.125 1.00 96.06 86 SER A CA 1
ATOM 690 C C . SER A 1 86 ? -9.091 -9.254 6.613 1.00 96.06 86 SER A C 1
ATOM 692 O O . SER A 1 86 ? -10.105 -9.409 5.944 1.00 96.06 86 SER A O 1
ATOM 694 N N . HIS A 1 87 ? -8.943 -9.829 7.810 1.00 95.44 87 HIS A N 1
ATOM 695 C CA . HIS A 1 87 ? -9.947 -10.698 8.432 1.00 95.44 87 HIS A CA 1
ATOM 696 C C . HIS A 1 87 ? -11.325 -10.034 8.606 1.00 95.44 87 HIS A C 1
ATOM 698 O O . HIS A 1 87 ? -12.334 -10.732 8.633 1.00 95.44 87 HIS A O 1
ATOM 704 N N . HIS A 1 88 ? -11.400 -8.696 8.671 1.00 96.25 88 HIS A N 1
ATOM 705 C CA . HIS A 1 88 ? -12.680 -7.970 8.696 1.00 96.25 88 HIS A CA 1
ATOM 706 C C . HIS A 1 88 ? -13.476 -8.101 7.394 1.00 96.25 88 HIS A C 1
ATOM 708 O O . HI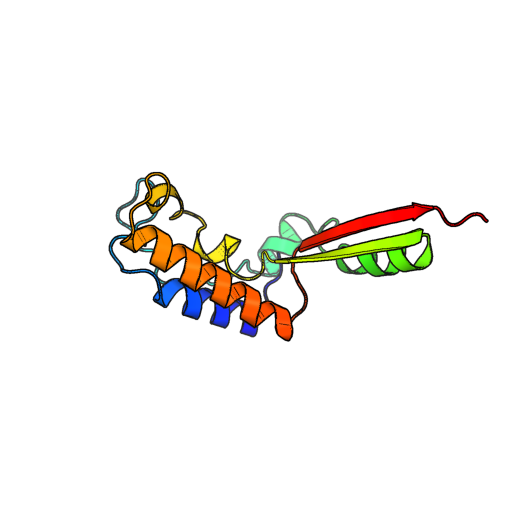S A 1 88 ? -14.675 -7.825 7.390 1.00 96.25 88 HIS A O 1
ATOM 714 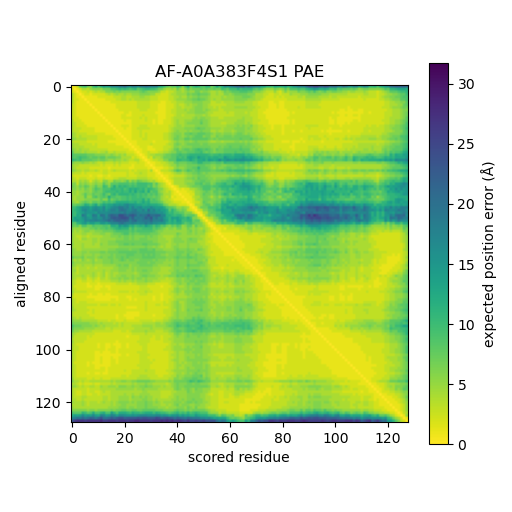N N . PHE A 1 89 ? -12.831 -8.533 6.311 1.00 96.38 89 PHE A N 1
ATOM 715 C CA . PHE A 1 89 ? -13.368 -8.582 4.954 1.00 96.38 89 PHE A CA 1
ATOM 716 C C . PHE A 1 89 ? -13.535 -10.016 4.417 1.00 96.38 89 PHE A C 1
ATOM 718 O O . PHE A 1 89 ? -13.718 -10.180 3.219 1.00 96.38 89 PHE A O 1
ATOM 725 N N . ILE A 1 90 ? -13.483 -11.043 5.280 1.00 94.81 90 ILE A N 1
ATOM 726 C CA . ILE A 1 90 ? -13.743 -12.444 4.884 1.00 94.81 90 ILE A CA 1
ATOM 727 C C . ILE A 1 90 ? -15.207 -12.613 4.472 1.00 94.81 90 ILE A C 1
ATOM 729 O O . ILE A 1 90 ? -15.507 -13.079 3.380 1.00 94.81 90 ILE A O 1
ATOM 733 N N . GLU A 1 91 ? -16.120 -12.192 5.346 1.00 95.62 91 GLU A N 1
ATOM 734 C CA . GLU A 1 91 ? -17.545 -12.133 5.038 1.00 95.62 91 GLU A CA 1
ATOM 735 C C . GLU A 1 91 ? -17.885 -10.742 4.524 1.00 95.62 91 GLU A C 1
ATOM 737 O O . GLU A 1 91 ? -17.722 -9.745 5.245 1.00 95.62 91 GLU A O 1
ATOM 742 N N . LEU A 1 92 ? -18.346 -10.677 3.280 1.00 95.19 92 LEU A N 1
ATOM 743 C CA . LEU A 1 92 ? -18.676 -9.430 2.612 1.00 95.19 92 LEU A CA 1
ATOM 744 C C . LEU A 1 92 ? -20.126 -9.017 2.867 1.00 95.19 92 LEU A C 1
ATOM 746 O O . LEU A 1 92 ? -21.027 -9.826 3.061 1.00 95.19 92 LEU A O 1
ATOM 750 N N . ASN A 1 93 ? -20.319 -7.705 2.890 1.00 95.50 93 ASN A N 1
ATOM 751 C CA . ASN A 1 93 ? -21.612 -7.047 2.807 1.00 95.50 93 ASN A CA 1
ATOM 752 C C . ASN A 1 93 ? -21.424 -5.756 2.005 1.00 95.50 93 ASN A C 1
ATOM 754 O O . ASN A 1 93 ? -20.287 -5.330 1.776 1.00 95.50 93 ASN A O 1
ATOM 758 N N . THR A 1 94 ? -22.518 -5.084 1.655 1.00 96.94 94 THR A N 1
ATOM 759 C CA . THR A 1 94 ? -22.485 -3.872 0.822 1.00 96.94 94 THR A CA 1
ATOM 760 C C . THR A 1 94 ? -21.537 -2.793 1.365 1.00 96.94 94 THR A C 1
ATOM 762 O O . THR A 1 94 ? -20.841 -2.122 0.604 1.00 96.94 94 THR A O 1
ATOM 765 N N . THR A 1 95 ? -21.446 -2.638 2.690 1.00 96.44 95 THR A N 1
ATOM 766 C CA . THR A 1 95 ? -20.533 -1.671 3.322 1.00 96.44 95 THR A CA 1
ATOM 767 C C . THR A 1 95 ? -19.070 -2.071 3.144 1.00 96.44 95 THR A C 1
ATOM 769 O O . THR A 1 95 ? -18.242 -1.236 2.778 1.00 96.44 95 THR A O 1
ATOM 772 N N . LYS A 1 96 ? -18.732 -3.338 3.401 1.00 97.06 96 LYS A N 1
ATOM 773 C CA . LYS A 1 96 ? -17.365 -3.862 3.277 1.00 97.06 96 LYS A CA 1
ATOM 774 C C . LYS A 1 96 ? -16.895 -3.878 1.825 1.00 97.06 96 LYS A C 1
ATOM 776 O O . LYS A 1 96 ? -15.761 -3.487 1.565 1.00 97.06 96 LYS A O 1
ATOM 781 N N . GLU A 1 97 ? -17.771 -4.241 0.893 1.00 97.56 97 GLU A N 1
ATOM 782 C CA . GLU A 1 97 ? -17.509 -4.166 -0.548 1.00 97.56 97 GLU A CA 1
ATOM 783 C C . GLU A 1 97 ? -17.214 -2.735 -0.984 1.00 97.56 97 GLU A C 1
ATOM 785 O O . GLU A 1 97 ? -16.215 -2.488 -1.651 1.00 97.56 97 GLU A O 1
ATOM 790 N N . LYS A 1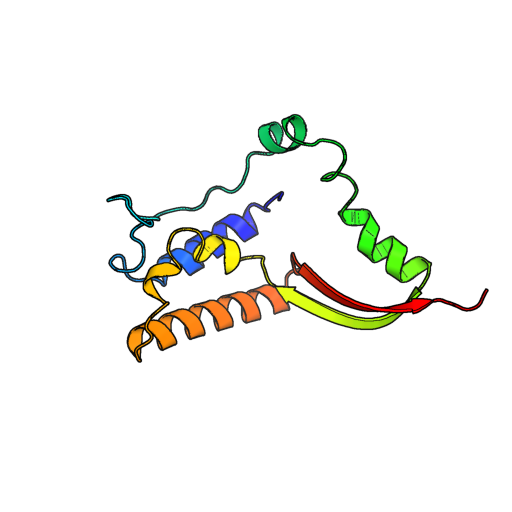 98 ? -18.018 -1.761 -0.536 1.00 97.75 98 LYS A N 1
ATOM 791 C CA . LYS A 1 98 ? -17.770 -0.346 -0.833 1.00 97.75 98 LYS A CA 1
ATOM 792 C C . LYS A 1 98 ? -16.413 0.123 -0.307 1.00 97.75 98 LYS A C 1
ATOM 794 O O . LYS A 1 98 ? -15.722 0.873 -0.990 1.00 97.75 98 LYS A O 1
ATOM 799 N N . ILE A 1 99 ? -16.015 -0.320 0.888 1.00 97.69 99 ILE A N 1
ATOM 800 C CA . ILE A 1 99 ? -14.689 -0.012 1.439 1.00 97.69 99 ILE A CA 1
ATOM 801 C C . ILE A 1 99 ? -13.591 -0.604 0.549 1.00 97.69 99 ILE A C 1
ATOM 803 O O . ILE A 1 99 ? -12.674 0.126 0.183 1.00 97.69 99 ILE A O 1
ATOM 807 N N . LEU A 1 100 ? -13.683 -1.884 0.178 1.00 97.75 100 LEU A N 1
ATOM 808 C CA . LEU A 1 100 ? -12.688 -2.529 -0.685 1.00 97.75 100 LEU A CA 1
ATOM 809 C C . LEU A 1 100 ? -12.604 -1.860 -2.058 1.00 97.75 100 LEU A C 1
ATOM 811 O O . LEU A 1 100 ? -11.512 -1.503 -2.480 1.00 97.75 100 LEU A O 1
ATOM 815 N N . ASN A 1 101 ? -13.739 -1.587 -2.699 1.00 97.69 101 ASN A N 1
ATOM 816 C CA . ASN A 1 101 ? -13.781 -0.911 -3.996 1.00 97.69 101 ASN A CA 1
ATOM 817 C C . ASN A 1 101 ? -13.160 0.490 -3.935 1.00 97.69 101 ASN A C 1
ATOM 819 O O . ASN A 1 101 ? -12.419 0.873 -4.836 1.00 97.69 101 ASN A O 1
ATOM 823 N N . ASN A 1 102 ? -13.393 1.240 -2.852 1.00 97.88 102 ASN A N 1
ATOM 824 C CA . ASN A 1 102 ? -12.736 2.530 -2.647 1.00 97.88 102 ASN A CA 1
ATOM 825 C C . ASN A 1 102 ? -11.215 2.384 -2.506 1.00 97.88 102 ASN A C 1
ATOM 827 O O . ASN A 1 102 ? -10.478 3.227 -3.007 1.00 97.88 102 ASN A O 1
ATOM 831 N N . LEU A 1 103 ? -10.741 1.336 -1.825 1.00 97.62 103 LEU A N 1
ATOM 832 C CA . LEU A 1 103 ? -9.311 1.060 -1.687 1.00 97.62 103 LEU A CA 1
ATOM 833 C C . LEU A 1 103 ? -8.684 0.631 -3.021 1.00 97.62 103 LEU A C 1
ATOM 835 O O . LEU A 1 103 ? -7.587 1.084 -3.333 1.00 97.62 103 LEU A O 1
ATOM 839 N N . PHE A 1 104 ? -9.372 -0.200 -3.807 1.00 96.62 104 PHE A N 1
ATOM 840 C CA . PHE A 1 104 ? -8.919 -0.626 -5.135 1.00 96.62 104 PHE A CA 1
ATOM 841 C C . PHE A 1 104 ? -8.798 0.571 -6.072 1.00 96.62 104 PHE A C 1
ATOM 843 O O . PHE A 1 104 ? -7.721 0.831 -6.596 1.00 96.62 104 PHE A O 1
ATOM 850 N N . LEU A 1 105 ? -9.844 1.398 -6.147 1.00 97.00 105 LEU A N 1
ATOM 851 C CA . LEU A 1 105 ? -9.820 2.636 -6.922 1.00 97.00 105 LEU A CA 1
ATOM 852 C C . LEU A 1 105 ? -8.711 3.594 -6.456 1.00 97.00 105 LEU A C 1
ATOM 854 O O . LEU A 1 105 ? -8.139 4.331 -7.261 1.00 97.00 105 LEU A O 1
ATOM 858 N N . PHE A 1 106 ? -8.405 3.613 -5.156 1.00 97.56 106 PHE A N 1
ATOM 859 C CA . PHE A 1 106 ? -7.309 4.414 -4.618 1.00 97.56 106 PHE A CA 1
ATOM 860 C C . PHE A 1 106 ? -5.952 3.947 -5.161 1.00 97.56 106 PHE A C 1
ATOM 862 O O . PHE A 1 106 ? -5.161 4.779 -5.606 1.00 97.56 106 PHE A O 1
ATOM 869 N N . GLU A 1 107 ? -5.684 2.637 -5.156 1.00 96.69 107 GLU A N 1
ATOM 870 C CA . GLU A 1 107 ? -4.442 2.083 -5.710 1.00 96.69 107 GLU A CA 1
ATOM 871 C C . GLU A 1 107 ? -4.379 2.227 -7.237 1.00 96.69 107 GLU A C 1
ATOM 873 O O . GLU A 1 107 ? -3.359 2.680 -7.752 1.00 96.69 107 GLU A O 1
ATOM 878 N N . ASP A 1 108 ? -5.477 1.985 -7.954 1.00 95.31 108 ASP A N 1
ATOM 879 C CA . ASP A 1 108 ? -5.547 2.188 -9.407 1.00 95.31 108 ASP A CA 1
ATOM 880 C C . ASP A 1 108 ? -5.204 3.632 -9.797 1.00 95.31 108 ASP A C 1
ATOM 882 O O . ASP A 1 108 ? -4.475 3.881 -10.758 1.00 95.31 108 ASP A O 1
ATOM 886 N N . ASN A 1 109 ? -5.698 4.613 -9.035 1.00 95.94 109 ASN A N 1
ATOM 887 C CA . ASN A 1 109 ? -5.360 6.017 -9.256 1.00 95.94 109 ASN A CA 1
ATOM 888 C C . ASN A 1 109 ? -3.897 6.329 -8.922 1.00 95.94 109 ASN A C 1
ATOM 890 O O . ASN A 1 109 ? -3.281 7.130 -9.624 1.00 95.94 109 ASN A O 1
ATOM 894 N N . TYR A 1 110 ? -3.333 5.699 -7.890 1.00 95.31 110 TYR A N 1
ATOM 895 C CA . TYR A 1 110 ? -1.917 5.835 -7.548 1.00 95.31 110 TYR A CA 1
ATOM 896 C C . TYR A 1 110 ? -1.005 5.323 -8.675 1.00 95.31 110 TYR A C 1
ATOM 898 O O . TYR A 1 110 ? -0.028 5.987 -9.030 1.00 95.31 110 TYR A O 1
ATOM 906 N N . LEU A 1 111 ? -1.359 4.192 -9.291 1.00 94.12 111 LEU A N 1
ATOM 907 C CA . LEU A 1 111 ? -0.594 3.558 -10.371 1.00 94.12 111 LEU A CA 1
ATOM 908 C C . LEU A 1 111 ? -0.593 4.342 -11.693 1.00 94.12 111 LEU A C 1
ATOM 910 O O . LEU A 1 111 ? 0.257 4.094 -12.542 1.00 94.12 111 LEU A O 1
ATOM 914 N N . LYS A 1 112 ? -1.484 5.326 -11.877 1.00 93.69 112 LYS A N 1
ATOM 915 C CA . LYS A 1 112 ? -1.480 6.191 -13.077 1.00 93.69 112 LYS A CA 1
ATOM 916 C C . LYS A 1 112 ? -0.230 7.065 -13.188 1.00 93.69 112 LYS A C 1
ATOM 918 O O . LYS A 1 112 ? 0.112 7.493 -14.286 1.00 93.69 112 LYS A O 1
ATOM 923 N N . SER A 1 113 ? 0.416 7.376 -12.066 1.00 92.81 113 SER A N 1
ATOM 924 C CA . SER A 1 113 ? 1.564 8.292 -12.006 1.00 92.81 113 SER A CA 1
ATOM 925 C C . SER A 1 113 ? 2.763 7.739 -11.235 1.00 92.81 113 SER A C 1
ATOM 927 O O . SER A 1 113 ? 3.776 8.426 -11.117 1.00 92.81 113 SER A O 1
ATOM 929 N N . ASN A 1 114 ? 2.674 6.512 -10.715 1.00 92.75 114 ASN A N 1
ATOM 930 C CA . ASN A 1 114 ? 3.727 5.873 -9.930 1.00 92.75 114 ASN A CA 1
ATOM 931 C C . ASN A 1 114 ? 4.003 4.463 -10.455 1.00 92.75 114 ASN A C 1
ATOM 933 O O . ASN A 1 114 ? 3.099 3.772 -10.918 1.00 92.75 114 ASN A O 1
ATOM 937 N N . SER A 1 115 ? 5.254 4.019 -10.340 1.00 89.88 115 SER A N 1
ATOM 938 C CA . SER A 1 115 ? 5.633 2.648 -10.674 1.00 89.88 115 SER A CA 1
ATOM 939 C C . SER A 1 115 ? 5.051 1.653 -9.670 1.00 89.88 115 SER A C 1
ATOM 941 O O . SER A 1 115 ? 5.014 1.909 -8.464 1.00 89.88 115 SER A O 1
ATOM 943 N N . SER A 1 116 ? 4.665 0.488 -10.169 1.00 92.00 116 SER A N 1
ATOM 944 C CA . SER A 1 116 ? 4.145 -0.605 -9.354 1.00 92.00 116 SER A CA 1
ATOM 945 C C . SER A 1 116 ? 5.246 -1.322 -8.567 1.00 92.00 116 SER A C 1
ATOM 947 O O . SER A 1 116 ? 6.346 -1.498 -9.086 1.00 92.00 116 SER A O 1
ATOM 949 N N . ASP A 1 117 ? 4.943 -1.770 -7.343 1.00 91.12 117 ASP A N 1
ATOM 950 C CA . ASP A 1 117 ? 5.869 -2.598 -6.548 1.00 91.12 117 ASP A CA 1
ATOM 951 C C . ASP A 1 117 ? 5.967 -4.026 -7.116 1.00 91.12 117 ASP A C 1
ATOM 953 O O . ASP A 1 117 ? 7.026 -4.651 -7.056 1.00 91.12 117 ASP A O 1
ATOM 957 N N . PHE A 1 118 ? 4.875 -4.532 -7.697 1.00 91.25 118 PHE A N 1
ATOM 958 C CA . PHE A 1 118 ? 4.829 -5.821 -8.385 1.00 91.25 118 PHE A CA 1
ATOM 959 C C . PHE A 1 118 ? 4.478 -5.657 -9.861 1.00 91.25 118 PHE A C 1
ATOM 961 O O . PHE A 1 118 ? 3.666 -4.812 -10.236 1.00 91.25 118 PHE A O 1
ATOM 968 N N . VAL A 1 119 ? 5.047 -6.505 -10.709 1.00 92.44 119 VAL A N 1
ATOM 969 C CA . VAL A 1 119 ? 4.776 -6.528 -12.148 1.00 92.44 119 VAL A CA 1
ATOM 970 C C . VAL A 1 119 ? 4.450 -7.956 -12.554 1.00 92.44 119 VAL A C 1
ATOM 972 O O . VAL A 1 119 ? 5.126 -8.895 -12.140 1.00 92.44 119 VAL A O 1
ATOM 975 N N . PHE A 1 120 ? 3.408 -8.112 -13.364 1.00 93.75 120 PHE A N 1
ATOM 976 C CA . PHE A 1 120 ? 3.144 -9.352 -14.077 1.00 93.75 120 PHE A CA 1
ATOM 977 C C . PHE A 1 120 ? 3.726 -9.230 -15.482 1.00 93.75 120 PHE A C 1
ATOM 979 O O . PHE A 1 120 ? 3.397 -8.282 -16.197 1.00 93.75 120 PHE A O 1
ATOM 986 N N . GLY A 1 121 ? 4.568 -10.182 -15.879 1.00 94.62 121 GLY A N 1
ATOM 987 C CA . GLY A 1 121 ? 5.194 -10.168 -17.194 1.00 94.62 121 GLY A CA 1
ATOM 988 C C . GLY A 1 121 ? 5.267 -11.547 -17.839 1.00 94.62 121 GLY A C 1
ATOM 989 O O . GLY A 1 121 ? 5.511 -12.543 -17.160 1.00 94.62 121 GLY A O 1
ATOM 990 N N . ILE A 1 122 ? 5.062 -11.582 -19.154 1.00 96.00 122 ILE A N 1
ATOM 991 C CA . ILE A 1 122 ? 5.315 -12.722 -20.035 1.00 96.00 122 ILE A CA 1
ATOM 992 C C . ILE A 1 122 ? 6.380 -12.272 -21.031 1.00 96.00 122 ILE A C 1
ATOM 994 O O . ILE A 1 122 ? 6.197 -11.277 -21.738 1.00 96.00 122 ILE A O 1
ATOM 998 N N . TYR A 1 123 ? 7.476 -13.020 -21.084 1.00 95.62 123 TYR A N 1
ATOM 999 C CA . TYR A 1 123 ? 8.639 -12.701 -21.899 1.00 95.62 123 TYR A CA 1
ATOM 1000 C C . TYR A 1 123 ? 9.027 -13.898 -22.759 1.00 95.62 123 TYR A C 1
ATOM 1002 O O . TYR A 1 123 ? 8.907 -15.046 -22.329 1.00 95.62 123 TYR A O 1
ATOM 1010 N N . GLU A 1 124 ? 9.530 -13.616 -23.951 1.00 95.38 124 GLU A N 1
ATOM 1011 C CA . GLU A 1 124 ? 10.076 -14.600 -24.877 1.00 95.38 124 GLU A CA 1
ATOM 1012 C C . GLU A 1 124 ? 11.588 -14.440 -24.971 1.00 95.38 124 GLU A C 1
ATOM 1014 O O . GLU A 1 124 ? 12.115 -13.324 -24.976 1.00 95.38 124 GLU A O 1
ATOM 1019 N N . LYS A 1 125 ? 12.310 -15.560 -25.014 1.00 93.56 125 LYS A N 1
ATOM 1020 C CA . LYS A 1 125 ? 13.760 -15.536 -25.195 1.00 93.56 125 LYS A CA 1
ATOM 1021 C C . LYS A 1 125 ? 14.066 -14.922 -26.562 1.00 93.56 125 LYS A C 1
ATOM 1023 O O . LYS A 1 125 ? 13.515 -15.377 -27.555 1.00 93.56 125 LYS A O 1
ATOM 1028 N N . ARG A 1 126 ? 14.950 -13.920 -26.624 1.00 88.31 126 ARG A N 1
ATOM 1029 C CA . ARG A 1 126 ? 15.452 -13.459 -27.924 1.00 88.31 126 ARG A CA 1
ATOM 1030 C C . ARG A 1 126 ? 16.291 -14.564 -28.546 1.00 88.31 126 ARG A C 1
ATOM 1032 O O . ARG A 1 126 ? 17.195 -15.091 -27.890 1.00 88.31 126 ARG A O 1
ATOM 1039 N N . ASP A 1 127 ? 15.985 -14.896 -29.790 1.00 77.44 127 ASP A N 1
ATOM 1040 C CA . ASP A 1 127 ? 16.895 -15.678 -30.612 1.00 77.44 127 ASP A CA 1
ATOM 1041 C C . ASP A 1 127 ? 18.201 -14.883 -30.762 1.00 77.44 127 ASP A C 1
ATOM 1043 O O . ASP A 1 127 ? 18.174 -13.668 -30.981 1.00 77.44 127 ASP A O 1
ATOM 1047 N N . LEU A 1 128 ? 19.324 -15.561 -30.507 1.00 61.88 128 LEU A N 1
ATOM 1048 C CA . LEU A 1 128 ? 20.677 -15.007 -30.625 1.00 61.88 128 LEU A CA 1
ATOM 1049 C C . LEU A 1 128 ? 21.019 -14.706 -32.085 1.00 61.88 128 LEU A C 1
ATOM 1051 O O . LEU A 1 128 ? 20.718 -15.571 -32.938 1.00 61.88 128 LEU A O 1
#

Organism: NCBI:txid408172

Mean predicted aligned error: 5.39 Å

Solvent-accessible surface area (backbone atoms only — not comparable to full-atom values): 7739 Å² total; per-residue (Å²): 120,87,67,54,74,65,48,41,50,51,28,39,54,55,46,66,72,51,58,74,88,56,26,43,28,72,100,51,94,49,67,65,83,75,65,83,72,61,57,67,68,63,46,50,73,74,46,58,71,70,70,69,52,62,79,50,50,63,60,50,47,63,72,60,28,44,79,78,42,77,43,75,66,37,62,66,30,60,57,70,47,39,56,63,24,49,78,67,58,72,73,76,46,76,69,54,48,52,48,50,52,53,49,51,53,50,46,57,59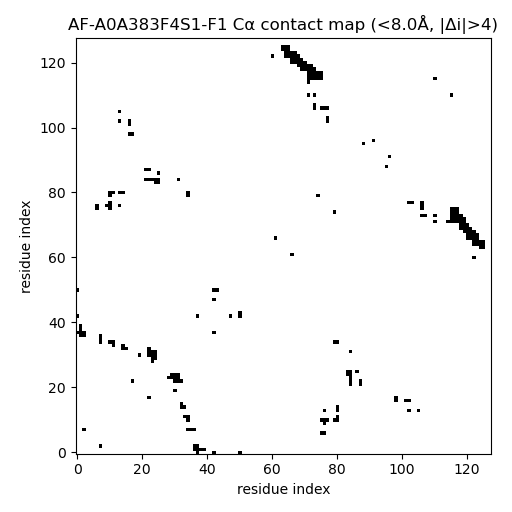,50,52,75,82,41,85,51,74,34,72,49,70,44,70,41,80,55,84,131